Protein AF-A0A1T5ITC1-F1 (afdb_monomer_lite)

Foldseek 3Di:
DDDDDDDDDDDDDDDDDDDDDDDDDDDDDDDPPPPDPPPPPDDPVPPCPVVCVVPPQKDKDWDAFPVRVCVDPVCVLQVVVLPDRQWGRWIKIAGPNNQKIKIKTADPDDCVVRFAKDPADAAGPDDDPPDDPDDDRTWTHGPPFKTWDDDPRMIMIMGHHPCVVVPPPDPPDDDDPPPDDDDD

Sequence (184 aa):
MPHRSRSISSNRHPSRIRAARARRLGRLTAATATAGIAVVALTGCGTLDAFATLGNPVGRGLYETAATFEKTETAKTLSSDWLPDDAARVRLTYRHDGSAALLMFTTAQSLDQLCSPANTVPVPALEDSWWPQTLPETAYLCGDRWTAFADGGTVYAFTGTDTSAGASLTSGGGEAQTTRSPGY

pLDDT: mean 75.42, std 21.14, range [38.84, 98.44]

Organism: NCBI:txid123320

Radius of gyration: 34.8 Å; chains: 1; bounding box: 104×50×114 Å

Structure (mmCIF, N/CA/C/O backbone):
data_AF-A0A1T5ITC1-F1
#
_entry.id   AF-A0A1T5ITC1-F1
#
loop_
_atom_site.group_PDB
_atom_site.id
_atom_site.type_symbol
_atom_site.label_atom_id
_atom_site.label_alt_id
_atom_site.label_comp_id
_atom_site.label_asym_id
_atom_site.label_entity_id
_atom_site.label_seq_id
_atom_site.pdbx_PDB_ins_code
_atom_site.Cartn_x
_atom_site.Cartn_y
_atom_site.Cartn_z
_atom_site.occupancy
_atom_site.B_iso_or_equiv
_atom_site.auth_seq_id
_atom_site.auth_comp_id
_atom_site.auth_asym_id
_atom_site.auth_atom_id
_atom_site.pdbx_PDB_model_num
ATOM 1 N N . MET A 1 1 ? -57.056 12.310 49.415 1.00 44.66 1 MET A N 1
ATOM 2 C CA . MET A 1 1 ? -56.586 11.681 50.669 1.00 44.66 1 MET A CA 1
ATOM 3 C C . MET A 1 1 ? -55.059 11.688 50.676 1.00 44.66 1 MET A C 1
ATOM 5 O O . MET A 1 1 ? -54.489 11.259 49.681 1.00 44.66 1 MET A O 1
ATOM 9 N N . PRO A 1 2 ? -54.410 12.246 51.713 1.00 58.62 2 PRO A N 1
ATOM 10 C CA . PRO A 1 2 ? -52.957 12.429 51.804 1.00 58.62 2 PRO A CA 1
ATOM 11 C C . PRO A 1 2 ? -52.293 11.352 52.686 1.00 58.62 2 PRO A C 1
ATOM 13 O O . PRO A 1 2 ? -52.889 10.945 53.674 1.00 58.62 2 PRO A O 1
ATOM 16 N N . HIS A 1 3 ? -51.046 10.950 52.415 1.00 47.31 3 HIS A N 1
ATOM 17 C CA . HIS A 1 3 ? -50.156 10.327 53.417 1.00 47.31 3 HIS A CA 1
ATOM 18 C C . HIS A 1 3 ? -48.690 10.539 52.983 1.00 47.31 3 HIS A C 1
ATOM 20 O O . HIS A 1 3 ? -48.275 10.020 51.959 1.00 47.31 3 HIS A O 1
ATOM 26 N N . ARG A 1 4 ? -47.976 11.546 53.504 1.00 55.88 4 ARG A N 1
ATOM 27 C CA . ARG A 1 4 ? -47.259 11.704 54.795 1.00 55.88 4 ARG A CA 1
ATOM 28 C C . ARG A 1 4 ? -45.818 11.171 54.789 1.00 55.88 4 ARG A C 1
ATOM 30 O O . ARG A 1 4 ? -45.568 9.977 54.870 1.00 55.88 4 ARG A O 1
ATOM 37 N N . SER A 1 5 ? -44.909 12.144 54.793 1.00 59.91 5 SER A N 1
ATOM 38 C CA . SER A 1 5 ? -43.474 12.121 55.075 1.00 59.91 5 SER A CA 1
ATOM 39 C C . SER A 1 5 ? -43.075 11.405 56.369 1.00 59.91 5 SER A C 1
ATOM 41 O O . SER A 1 5 ? -43.834 11.426 57.338 1.00 59.91 5 SER A O 1
ATOM 43 N N . ARG A 1 6 ? -41.799 10.993 56.452 1.00 61.66 6 ARG A N 1
ATOM 44 C CA . ARG A 1 6 ? -40.950 11.235 57.637 1.00 61.66 6 ARG A CA 1
ATOM 45 C C . ARG A 1 6 ? -39.454 11.170 57.299 1.00 61.66 6 ARG A C 1
ATOM 47 O O . ARG A 1 6 ? -38.883 10.107 57.107 1.00 61.66 6 ARG A O 1
ATOM 54 N N . SER A 1 7 ? -38.855 12.358 57.251 1.00 51.66 7 SER A N 1
ATOM 55 C CA . SER A 1 7 ? -37.425 12.622 57.417 1.00 51.66 7 SER A CA 1
ATOM 56 C C . SER A 1 7 ? -37.089 12.543 58.911 1.00 51.66 7 SER A C 1
ATOM 58 O O . SER A 1 7 ? -37.865 13.051 59.727 1.00 51.66 7 SER A O 1
ATOM 60 N N . ILE A 1 8 ? -35.971 11.908 59.277 1.00 60.88 8 ILE A N 1
ATOM 61 C CA . ILE A 1 8 ? -35.423 11.958 60.637 1.00 60.88 8 ILE A CA 1
ATOM 62 C C . ILE A 1 8 ? -34.063 12.650 60.594 1.00 60.88 8 ILE A C 1
ATOM 64 O O . ILE A 1 8 ? -33.168 12.320 59.821 1.00 60.88 8 ILE A O 1
ATOM 68 N N . SER A 1 9 ? -34.003 13.670 61.438 1.00 51.62 9 SER A N 1
ATOM 69 C CA . SER A 1 9 ? -33.023 14.731 61.562 1.00 51.62 9 SER A CA 1
ATOM 70 C C . SER A 1 9 ? -31.877 14.354 62.504 1.00 51.62 9 SER A C 1
ATOM 72 O O . SER A 1 9 ? -32.112 13.785 63.564 1.00 51.62 9 SER A O 1
ATOM 74 N N . SER A 1 10 ? -30.670 14.777 62.111 1.00 58.91 10 SER A N 1
ATOM 75 C CA . SER A 1 10 ? -29.599 15.407 62.905 1.00 58.91 10 SER A CA 1
ATOM 76 C C . SER A 1 10 ? -29.512 15.105 64.406 1.00 58.91 10 SER A C 1
ATOM 78 O O . SER A 1 10 ? -30.380 15.518 65.173 1.00 58.91 10 SER A O 1
ATOM 80 N N . ASN A 1 11 ? -28.316 14.680 64.830 1.00 54.97 11 ASN A N 1
ATOM 81 C CA . ASN A 1 11 ? -27.752 15.120 66.103 1.00 54.97 11 ASN A CA 1
ATOM 82 C C . ASN A 1 11 ? -26.461 15.915 65.877 1.00 54.97 11 ASN A C 1
ATOM 84 O O . ASN A 1 11 ? -25.487 15.431 65.304 1.00 54.97 11 ASN A O 1
ATOM 88 N N . ARG A 1 12 ? -26.500 17.167 66.336 1.00 55.88 12 ARG A N 1
ATOM 89 C CA . ARG A 1 12 ? -25.364 18.076 66.469 1.00 55.88 12 ARG A CA 1
ATOM 90 C C . ARG A 1 12 ? -24.645 17.807 67.801 1.00 55.88 12 ARG A C 1
ATOM 92 O O . ARG A 1 12 ? -25.271 17.361 68.755 1.00 55.88 12 ARG A O 1
ATOM 99 N N . HIS A 1 13 ? -23.384 18.233 67.907 1.00 49.91 13 HIS A N 1
ATOM 100 C CA . HIS A 1 13 ? -22.911 19.327 68.791 1.00 49.91 13 HIS A CA 1
ATOM 101 C C . HIS A 1 13 ? -21.881 18.811 69.834 1.00 49.91 13 HIS A C 1
ATOM 103 O O . HIS A 1 13 ? -21.765 17.606 70.014 1.00 49.91 13 HIS A O 1
ATOM 109 N N . PRO A 1 14 ? -21.106 19.675 70.520 1.00 66.81 14 PRO A N 1
ATOM 110 C CA . PRO A 1 14 ? -19.970 20.448 69.996 1.00 66.81 14 PRO A CA 1
ATOM 111 C C . PRO A 1 14 ? -18.746 20.361 70.948 1.00 66.81 14 PRO A C 1
ATOM 113 O O . PRO A 1 14 ? -18.879 19.933 72.092 1.00 66.81 14 PRO A O 1
ATOM 116 N N . SER A 1 15 ? -17.557 20.856 70.580 1.00 50.38 15 SER A N 1
ATOM 117 C CA . SER A 1 15 ? -16.638 21.415 71.599 1.00 50.38 15 SER A CA 1
ATOM 118 C C . SER A 1 15 ? -15.451 22.211 71.041 1.00 50.38 15 SER A C 1
ATOM 120 O O . SER A 1 15 ? -14.565 21.670 70.401 1.00 50.38 15 SER A O 1
ATOM 122 N N . ARG A 1 16 ? -15.445 23.493 71.440 1.00 60.06 16 ARG A N 1
ATOM 123 C CA . ARG A 1 16 ? -14.335 24.259 72.053 1.00 60.06 16 ARG A CA 1
ATOM 124 C C . ARG A 1 16 ? -13.108 24.565 71.163 1.00 60.06 16 ARG A C 1
ATOM 126 O O . ARG A 1 16 ? -12.337 23.684 70.840 1.00 60.06 16 ARG A O 1
ATOM 133 N N . ILE A 1 17 ? -12.945 25.789 70.640 1.00 56.19 17 ILE A N 1
ATOM 134 C CA . ILE A 1 17 ? -12.567 27.077 71.283 1.00 56.19 17 ILE A CA 1
ATOM 135 C C . ILE A 1 17 ? -11.032 27.288 71.389 1.00 56.19 17 ILE A C 1
ATOM 137 O O . ILE A 1 17 ? -10.357 26.593 72.134 1.00 56.19 17 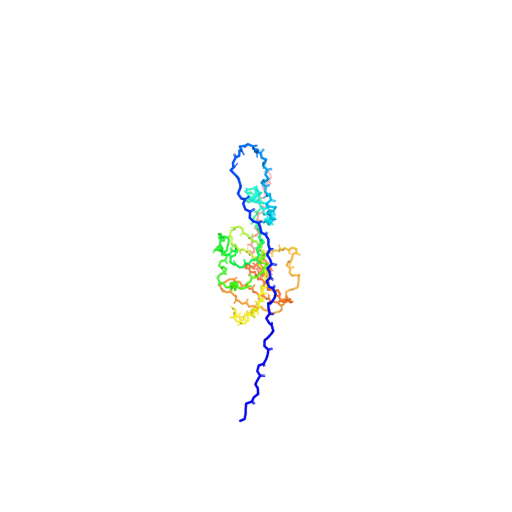ILE A O 1
ATOM 141 N N . ARG A 1 18 ? -10.593 28.394 70.750 1.00 49.59 18 ARG A N 1
ATOM 142 C CA . ARG A 1 18 ? -9.442 29.303 71.016 1.00 49.59 18 ARG A CA 1
ATOM 143 C C . ARG A 1 18 ? -8.016 28.934 70.559 1.00 49.59 18 ARG A C 1
ATOM 145 O O . ARG A 1 18 ? -7.256 28.281 71.253 1.00 49.59 18 ARG A O 1
ATOM 152 N N . ALA A 1 19 ? -7.658 29.543 69.424 1.00 50.53 19 ALA A N 1
ATOM 153 C CA . ALA A 1 19 ? -6.616 30.570 69.239 1.00 50.53 19 ALA A CA 1
ATOM 154 C C . ALA A 1 19 ? -5.296 30.493 70.036 1.00 50.53 19 ALA A C 1
ATOM 156 O O . ALA A 1 19 ? -5.295 30.715 71.241 1.00 50.53 19 ALA A O 1
ATOM 157 N N . ALA A 1 20 ? -4.168 30.457 69.312 1.00 49.12 20 ALA A N 1
ATOM 158 C CA . ALA A 1 20 ? -2.995 31.296 69.589 1.00 49.12 20 ALA A CA 1
ATOM 159 C C . ALA A 1 20 ? -2.037 31.366 68.381 1.00 49.12 20 ALA A C 1
ATOM 161 O O . ALA A 1 20 ? -1.948 30.458 67.562 1.00 49.12 20 ALA A O 1
ATOM 162 N N . ARG A 1 21 ? -1.348 32.505 68.295 1.00 47.91 21 ARG A N 1
ATOM 163 C CA . ARG A 1 21 ? -0.431 32.980 67.252 1.00 47.91 21 ARG A CA 1
ATOM 164 C C . ARG A 1 21 ? 0.821 32.116 67.034 1.00 47.91 21 ARG A C 1
ATOM 166 O O . ARG A 1 21 ? 1.497 31.748 67.985 1.00 47.91 21 ARG A O 1
ATOM 173 N N . ALA A 1 22 ? 1.172 31.992 65.753 1.00 53.97 22 ALA A N 1
ATOM 174 C CA . ALA A 1 22 ? 2.494 32.106 65.125 1.00 53.97 22 ALA A CA 1
ATOM 175 C C . ALA A 1 22 ? 3.766 31.921 65.980 1.00 53.97 22 ALA A C 1
ATOM 177 O O . ALA A 1 22 ? 4.055 32.742 66.850 1.00 53.97 22 ALA A O 1
ATOM 178 N N . ARG A 1 23 ? 4.631 30.995 65.539 1.00 49.34 23 ARG A N 1
ATOM 179 C CA . ARG A 1 23 ? 6.094 31.162 65.444 1.00 49.34 23 ARG A CA 1
ATOM 180 C C . ARG A 1 23 ? 6.654 30.244 64.346 1.00 49.34 23 ARG A C 1
ATOM 182 O O . ARG A 1 23 ? 6.010 29.298 63.917 1.00 49.34 23 ARG A O 1
ATOM 189 N N . ARG A 1 24 ? 7.800 30.667 63.824 1.00 52.94 24 ARG A N 1
ATOM 190 C CA . ARG A 1 24 ? 8.389 30.377 62.513 1.00 52.94 24 ARG A CA 1
ATOM 191 C C . ARG A 1 24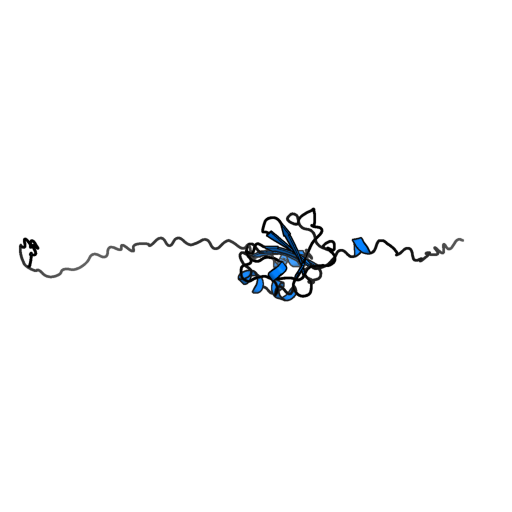 ? 9.104 29.018 62.428 1.00 52.94 24 ARG A C 1
ATOM 193 O O . ARG A 1 24 ? 9.536 28.493 63.443 1.00 52.94 24 ARG A O 1
ATOM 200 N N . LEU A 1 25 ? 9.396 28.662 61.170 1.00 54.19 25 LEU A N 1
ATOM 201 C CA . LEU A 1 25 ? 10.519 27.857 60.659 1.00 54.19 25 LEU A CA 1
ATOM 202 C C . LEU A 1 25 ? 10.383 26.331 60.705 1.00 54.19 25 LEU A C 1
ATOM 204 O O . LEU A 1 25 ? 10.500 25.694 61.741 1.00 54.19 25 LEU A O 1
ATOM 208 N N . GLY A 1 26 ? 10.286 25.767 59.503 1.00 43.81 26 GLY A N 1
ATOM 209 C CA . GLY A 1 26 ? 10.540 24.361 59.226 1.00 43.81 26 GLY A CA 1
ATOM 210 C C . GLY A 1 26 ? 10.329 24.076 57.746 1.00 43.81 26 GLY A C 1
ATOM 211 O O . GLY A 1 26 ? 9.269 23.606 57.355 1.00 43.81 26 GLY A O 1
ATOM 212 N N . ARG A 1 27 ? 11.315 24.418 56.906 1.00 53.12 27 ARG A N 1
ATOM 213 C CA . ARG A 1 27 ? 11.399 23.897 55.536 1.00 53.12 27 ARG A CA 1
ATOM 214 C C . ARG A 1 27 ? 11.481 22.373 55.628 1.00 53.12 27 ARG A C 1
ATOM 216 O O . ARG A 1 27 ? 12.522 21.877 56.040 1.00 53.12 27 ARG A O 1
ATOM 223 N N . LEU A 1 28 ? 10.443 21.659 55.210 1.00 49.09 28 LEU A N 1
ATOM 224 C CA . LEU A 1 28 ? 10.561 20.269 54.783 1.00 49.09 28 LEU A CA 1
ATOM 225 C C . LEU A 1 28 ? 9.749 20.087 53.502 1.00 49.09 28 LEU A C 1
ATOM 227 O O . LEU A 1 28 ? 8.523 20.110 53.471 1.00 49.09 28 LEU A O 1
ATOM 231 N N . THR A 1 29 ? 10.524 20.004 52.434 1.00 52.03 29 THR A N 1
ATOM 232 C CA . THR A 1 29 ? 10.212 19.520 51.099 1.00 52.03 29 THR A CA 1
ATOM 233 C C . THR A 1 29 ? 9.398 18.230 51.126 1.00 52.03 29 THR A C 1
ATOM 235 O O . THR A 1 29 ? 9.851 17.228 51.673 1.00 52.03 29 THR A O 1
ATOM 238 N N . ALA A 1 30 ? 8.261 18.229 50.439 1.00 51.41 30 ALA A N 1
ATOM 239 C CA . ALA A 1 30 ? 7.649 17.018 49.907 1.00 51.41 30 ALA A CA 1
ATOM 240 C C . ALA A 1 30 ? 7.023 17.370 48.553 1.00 51.41 30 ALA A C 1
ATOM 242 O O . ALA A 1 30 ? 5.832 17.644 48.442 1.00 51.41 30 ALA A O 1
ATOM 243 N N . ALA A 1 31 ? 7.871 17.447 47.526 1.00 51.66 31 ALA A N 1
ATOM 244 C CA . ALA A 1 31 ? 7.416 17.425 46.147 1.00 51.66 31 ALA A CA 1
ATOM 245 C C . ALA A 1 31 ? 6.907 16.006 45.870 1.00 51.66 31 ALA A C 1
ATOM 247 O O . ALA A 1 31 ? 7.689 15.061 45.778 1.00 51.66 31 ALA A O 1
ATOM 248 N N . THR A 1 32 ? 5.590 15.843 45.805 1.00 55.06 32 THR A N 1
ATOM 249 C CA . THR A 1 32 ? 4.953 14.627 45.307 1.00 55.06 32 THR A CA 1
ATOM 250 C C . THR A 1 32 ? 5.289 14.495 43.827 1.00 55.06 32 THR A C 1
ATOM 252 O O . THR A 1 32 ? 4.704 15.176 42.987 1.00 55.06 32 THR A O 1
ATOM 255 N N . ALA A 1 33 ? 6.272 13.653 43.517 1.00 51.56 33 ALA A N 1
ATOM 256 C CA . ALA A 1 33 ? 6.578 13.246 42.159 1.00 51.56 33 ALA A CA 1
ATOM 257 C C . ALA A 1 33 ? 5.412 12.398 41.631 1.00 51.56 33 ALA A C 1
ATOM 259 O O . ALA A 1 33 ? 5.303 11.209 41.922 1.00 51.56 33 ALA A O 1
ATOM 260 N N . THR A 1 34 ? 4.510 13.015 40.871 1.00 54.75 34 THR A N 1
ATOM 261 C CA . THR A 1 34 ? 3.633 12.292 39.951 1.00 54.75 34 THR A CA 1
ATOM 262 C C . THR A 1 34 ? 4.522 11.608 38.920 1.00 54.75 34 THR A C 1
ATOM 264 O O . THR A 1 34 ? 5.080 12.266 38.043 1.00 54.75 34 THR A O 1
ATOM 267 N N . ALA A 1 35 ? 4.686 10.294 39.059 1.00 50.62 35 ALA A N 1
ATOM 268 C CA . ALA A 1 35 ? 5.284 9.447 38.042 1.00 50.62 35 ALA A CA 1
ATOM 269 C C . ALA A 1 35 ? 4.389 9.495 36.795 1.00 50.62 35 ALA A C 1
ATOM 271 O O . ALA A 1 35 ? 3.374 8.806 36.710 1.00 50.62 35 ALA A O 1
ATOM 272 N N . GLY A 1 36 ? 4.732 10.372 35.852 1.00 50.88 36 GLY A N 1
ATOM 273 C CA . GLY A 1 36 ? 4.182 10.328 34.508 1.00 50.88 36 GLY A CA 1
ATOM 274 C C . GLY A 1 36 ? 4.630 9.026 33.861 1.00 50.88 36 GLY A C 1
ATOM 275 O O . GLY A 1 36 ? 5.826 8.797 33.692 1.00 50.88 36 GLY A O 1
ATOM 276 N N . ILE A 1 37 ? 3.679 8.161 33.523 1.00 52.94 37 ILE A N 1
ATOM 277 C CA . ILE A 1 37 ? 3.937 7.044 32.621 1.00 52.94 37 ILE A CA 1
ATOM 278 C C . ILE A 1 37 ? 4.209 7.687 31.263 1.00 52.94 37 ILE A C 1
ATOM 280 O O . ILE A 1 37 ? 3.292 8.130 30.574 1.00 52.94 37 ILE A O 1
ATOM 284 N N . ALA A 1 38 ? 5.488 7.814 30.920 1.00 50.25 38 ALA A N 1
ATOM 285 C CA . ALA A 1 38 ? 5.900 8.134 29.570 1.00 50.25 38 ALA A CA 1
ATOM 286 C C . ALA A 1 38 ? 5.408 6.991 28.678 1.00 50.25 38 ALA A C 1
ATOM 288 O O . ALA A 1 38 ? 5.902 5.866 28.762 1.00 50.25 38 ALA A O 1
ATOM 289 N N . VAL A 1 39 ? 4.396 7.267 27.857 1.00 55.38 39 VAL A N 1
ATOM 290 C CA . VAL A 1 39 ? 4.069 6.407 26.725 1.00 55.38 39 VAL A CA 1
ATOM 291 C C . VAL A 1 39 ? 5.310 6.413 25.844 1.00 55.38 39 VAL A C 1
ATOM 293 O O . VAL A 1 39 ? 5.684 7.446 25.291 1.00 55.38 39 VAL A O 1
ATOM 296 N N . VAL A 1 40 ? 5.992 5.273 25.784 1.00 53.81 40 VAL A N 1
ATOM 297 C CA . VAL A 1 40 ? 7.062 5.026 24.823 1.00 53.81 40 VAL A CA 1
ATOM 298 C C . VAL A 1 40 ? 6.409 5.101 23.447 1.00 53.81 40 VAL A C 1
ATOM 300 O O . VAL A 1 40 ? 5.788 4.144 22.994 1.00 53.81 40 VAL A O 1
ATOM 303 N N . ALA A 1 41 ? 6.486 6.270 22.810 1.00 57.09 41 ALA A N 1
ATOM 304 C CA . ALA A 1 41 ? 6.248 6.381 21.383 1.00 57.09 41 ALA A CA 1
ATOM 305 C C . ALA A 1 41 ? 7.243 5.433 20.709 1.00 57.09 41 ALA A C 1
ATOM 307 O O . ALA A 1 41 ? 8.445 5.501 20.974 1.00 57.09 41 ALA A O 1
ATOM 308 N N . LEU A 1 42 ? 6.714 4.496 19.927 1.00 52.47 42 LEU A N 1
ATOM 309 C CA . LEU A 1 42 ? 7.481 3.489 19.212 1.00 52.47 42 LEU A CA 1
ATOM 310 C C . LEU A 1 42 ? 8.707 4.124 18.551 1.00 52.47 42 LEU A C 1
ATOM 312 O O . LEU A 1 42 ? 8.614 5.063 17.763 1.00 52.47 42 LEU A O 1
ATOM 316 N N . THR A 1 43 ? 9.863 3.586 18.913 1.00 53.28 43 THR A N 1
ATOM 317 C CA . THR A 1 43 ? 11.162 3.836 18.308 1.00 53.28 43 THR A CA 1
ATOM 318 C C . THR A 1 43 ? 11.109 3.512 16.815 1.00 53.28 43 THR A C 1
ATOM 320 O O . THR A 1 43 ? 11.356 2.378 16.410 1.00 53.28 43 THR A O 1
ATOM 323 N N . GLY A 1 44 ? 10.802 4.502 15.982 1.00 46.44 44 GLY A N 1
ATOM 324 C CA . GLY A 1 44 ? 11.233 4.492 14.591 1.00 46.44 44 GLY A CA 1
ATOM 325 C C . GLY A 1 44 ? 12.727 4.805 14.564 1.00 46.44 44 GLY A C 1
ATOM 326 O O . GLY A 1 44 ? 13.127 5.918 14.902 1.00 46.44 44 GLY A O 1
ATOM 327 N N . CYS A 1 45 ? 13.567 3.828 14.220 1.00 56.03 45 CYS A N 1
ATOM 328 C CA . CYS A 1 45 ? 15.001 4.013 13.975 1.00 56.03 45 CYS A CA 1
ATOM 329 C C . CYS A 1 45 ? 15.232 4.919 12.749 1.00 56.03 45 CYS A C 1
ATOM 331 O O . CYS A 1 45 ? 15.583 4.446 11.677 1.00 56.03 45 CYS A O 1
ATOM 333 N N . GLY A 1 46 ? 15.034 6.229 12.898 1.00 49.28 46 GLY A N 1
ATOM 334 C CA . GLY A 1 46 ? 15.096 7.210 11.809 1.00 49.28 46 GLY A CA 1
ATOM 335 C C . GLY A 1 46 ? 16.497 7.682 11.397 1.00 49.28 46 GLY A C 1
ATOM 336 O O . GLY A 1 46 ? 16.611 8.762 10.832 1.00 49.28 46 GLY A O 1
ATOM 337 N N . THR A 1 47 ? 17.577 6.948 11.694 1.00 50.03 47 THR A N 1
ATOM 338 C CA . THR A 1 47 ? 18.958 7.395 11.393 1.00 50.03 47 THR A CA 1
ATOM 339 C C . THR A 1 47 ? 19.733 6.514 10.409 1.00 50.03 47 THR A C 1
ATOM 341 O O . THR A 1 47 ? 20.884 6.823 10.112 1.00 50.03 47 THR A O 1
ATOM 344 N N . LEU A 1 48 ? 19.124 5.461 9.847 1.00 51.69 48 LEU A N 1
ATOM 345 C CA . LEU A 1 48 ? 19.767 4.600 8.835 1.00 51.69 48 LEU A CA 1
ATOM 346 C C . LEU A 1 48 ? 19.259 4.818 7.396 1.00 51.69 48 LEU A C 1
ATOM 348 O O . LEU A 1 48 ? 19.876 4.313 6.458 1.00 51.69 48 LEU A O 1
ATOM 352 N N . ASP A 1 49 ? 18.202 5.608 7.192 1.00 52.94 49 ASP A N 1
ATOM 353 C CA . ASP A 1 49 ? 17.603 5.840 5.864 1.00 52.94 49 ASP A CA 1
ATOM 354 C C . ASP A 1 49 ? 18.567 6.484 4.853 1.00 52.94 49 ASP A C 1
ATOM 356 O O . ASP A 1 49 ? 18.560 6.136 3.672 1.00 52.94 49 ASP A O 1
ATOM 360 N N . ALA A 1 50 ? 19.458 7.368 5.315 1.00 51.72 50 ALA A N 1
ATOM 361 C CA . ALA A 1 50 ? 20.389 8.092 4.445 1.00 51.72 50 ALA A CA 1
ATOM 362 C C . ALA A 1 50 ? 21.492 7.204 3.830 1.00 51.72 50 ALA A C 1
ATOM 364 O O . ALA A 1 50 ? 22.037 7.545 2.785 1.00 51.72 50 ALA A O 1
ATOM 365 N N . PHE A 1 51 ? 21.824 6.065 4.450 1.00 51.00 51 PHE A N 1
ATOM 366 C CA . PHE A 1 51 ? 22.820 5.126 3.911 1.00 51.00 51 PHE A CA 1
ATOM 367 C C . PHE A 1 51 ? 22.181 3.977 3.120 1.00 51.00 51 PHE A C 1
ATOM 369 O O . PHE A 1 51 ? 22.827 3.418 2.237 1.00 51.00 51 PHE A O 1
ATOM 376 N N . ALA A 1 52 ? 20.912 3.646 3.383 1.00 51.94 52 ALA A N 1
ATOM 377 C CA . ALA A 1 52 ? 20.178 2.635 2.624 1.00 51.94 52 ALA A CA 1
ATOM 378 C C . ALA A 1 52 ? 19.830 3.109 1.200 1.00 51.94 52 ALA A C 1
ATOM 380 O O . ALA A 1 52 ? 19.921 2.330 0.254 1.00 51.94 52 ALA A O 1
ATOM 381 N N . THR A 1 53 ? 19.519 4.395 1.024 1.00 53.03 53 THR A N 1
ATOM 382 C CA . THR A 1 53 ? 19.157 4.990 -0.279 1.00 53.03 53 THR A CA 1
ATOM 383 C C . THR A 1 53 ? 20.318 5.068 -1.274 1.00 53.03 53 THR A C 1
ATOM 385 O O . THR A 1 53 ? 20.087 5.071 -2.479 1.00 53.03 53 THR A O 1
ATOM 388 N N . LEU A 1 54 ? 21.571 5.096 -0.806 1.00 58.75 54 LEU A N 1
ATOM 389 C CA . LEU A 1 54 ? 22.751 5.202 -1.676 1.00 58.75 54 LEU A CA 1
ATOM 390 C C . LEU A 1 54 ? 23.150 3.875 -2.347 1.00 58.75 54 LEU A C 1
ATOM 392 O O . LEU A 1 54 ? 23.977 3.885 -3.256 1.00 58.75 54 LEU A O 1
ATOM 396 N N . GLY A 1 55 ? 22.575 2.743 -1.924 1.00 61.72 55 GLY A N 1
ATOM 397 C CA . GLY A 1 55 ? 22.905 1.421 -2.474 1.00 61.72 55 GLY A CA 1
ATOM 398 C C . GLY A 1 55 ? 21.722 0.480 -2.698 1.00 61.72 55 GLY A C 1
ATOM 399 O O . GLY A 1 55 ? 21.892 -0.531 -3.376 1.00 61.72 55 GLY A O 1
ATOM 400 N N . ASN A 1 56 ? 20.534 0.780 -2.165 1.00 70.69 56 ASN A N 1
ATOM 401 C CA . ASN A 1 56 ? 19.345 -0.041 -2.357 1.00 70.69 56 ASN A CA 1
ATOM 402 C C . ASN A 1 56 ? 18.322 0.706 -3.229 1.00 70.69 56 ASN A C 1
ATOM 404 O O . ASN A 1 56 ? 17.803 1.732 -2.795 1.00 70.69 56 ASN A O 1
ATOM 408 N N . PRO A 1 57 ? 17.987 0.209 -4.435 1.00 84.56 57 PRO A N 1
ATOM 409 C CA . PRO A 1 57 ? 16.961 0.830 -5.273 1.00 84.56 57 PRO A CA 1
ATOM 410 C C . PRO A 1 57 ? 15.544 0.690 -4.691 1.00 84.56 57 PRO A C 1
ATOM 412 O O . PRO A 1 57 ? 14.613 1.305 -5.213 1.00 84.56 57 PRO A O 1
ATOM 415 N N . VAL A 1 58 ? 15.373 -0.113 -3.634 1.00 91.38 58 VAL A N 1
ATOM 416 C CA . VAL A 1 58 ? 14.088 -0.432 -3.013 1.00 91.38 58 VAL A CA 1
ATOM 417 C C . VAL A 1 58 ? 13.995 0.147 -1.598 1.00 91.38 58 VAL A C 1
ATOM 419 O O . VAL A 1 58 ? 14.750 -0.233 -0.702 1.00 91.38 58 VAL A O 1
ATOM 422 N N . GLY A 1 59 ? 12.999 1.003 -1.383 1.00 91.94 59 GLY A N 1
ATOM 423 C CA . GLY A 1 59 ? 12.572 1.488 -0.076 1.00 91.94 59 GLY A CA 1
ATOM 424 C C . GLY A 1 59 ? 11.476 0.615 0.543 1.00 91.94 59 GLY A C 1
ATOM 425 O O . GLY A 1 59 ? 10.747 -0.101 -0.149 1.00 91.94 59 GLY A O 1
ATOM 426 N N . ARG A 1 60 ? 11.339 0.681 1.871 1.00 94.69 60 ARG A N 1
ATOM 427 C CA . ARG A 1 60 ? 10.284 -0.002 2.638 1.00 94.69 60 ARG A CA 1
ATOM 428 C C . ARG A 1 60 ? 9.706 0.931 3.695 1.00 94.69 60 ARG A C 1
ATOM 430 O O . ARG A 1 60 ? 10.434 1.737 4.260 1.00 94.69 60 ARG A O 1
ATOM 437 N N . GLY A 1 61 ? 8.418 0.783 3.987 1.00 94.56 61 GLY A N 1
ATOM 438 C CA . GLY A 1 61 ? 7.721 1.582 4.993 1.00 94.56 61 GLY A CA 1
ATOM 439 C C . GLY A 1 61 ? 6.681 0.770 5.758 1.00 94.56 61 GLY A C 1
ATOM 440 O O . GLY A 1 61 ? 6.062 -0.141 5.208 1.00 94.56 61 GLY A O 1
ATOM 441 N N . LEU A 1 62 ? 6.503 1.103 7.034 1.00 97.00 62 LEU A N 1
ATOM 442 C CA . LEU A 1 62 ? 5.434 0.595 7.888 1.00 97.00 62 LEU A CA 1
ATOM 443 C C . LEU A 1 62 ? 4.774 1.784 8.573 1.00 97.00 62 LEU A C 1
ATOM 445 O O . LEU A 1 62 ? 5.448 2.567 9.242 1.00 97.00 62 LEU A O 1
ATOM 449 N N . TYR A 1 63 ? 3.465 1.894 8.412 1.00 96.38 63 TYR A N 1
ATOM 450 C CA . TYR A 1 63 ? 2.663 2.988 8.929 1.00 96.38 63 TYR A CA 1
ATOM 451 C C . TYR A 1 63 ? 1.446 2.424 9.652 1.00 96.38 63 TYR A C 1
ATOM 453 O O . TYR A 1 63 ? 0.873 1.404 9.262 1.00 96.38 63 TYR A O 1
ATOM 461 N N . GLU A 1 64 ? 1.053 3.081 10.737 1.00 96.75 64 GLU A N 1
ATOM 462 C CA . GLU A 1 64 ? -0.086 2.632 11.535 1.00 96.75 64 GLU A CA 1
ATOM 463 C C . GLU A 1 64 ? -1.404 2.858 10.785 1.00 96.75 64 GLU A C 1
ATOM 465 O O . GLU A 1 64 ? -2.267 1.980 10.794 1.00 96.75 64 GLU A O 1
ATOM 470 N N . THR A 1 65 ? -1.521 3.993 10.087 1.00 97.56 65 THR A N 1
ATOM 471 C CA . THR A 1 65 ? -2.741 4.440 9.395 1.00 97.56 65 THR A CA 1
ATOM 472 C C . THR A 1 65 ? -2.445 5.120 8.054 1.00 97.56 65 THR A C 1
ATOM 474 O O . THR A 1 65 ? -1.344 5.654 7.863 1.00 97.56 65 THR A O 1
ATOM 477 N N . ALA A 1 66 ? -3.441 5.185 7.160 1.00 96.00 66 ALA A N 1
ATOM 478 C CA . ALA A 1 66 ? -3.398 5.985 5.926 1.00 96.00 66 ALA A CA 1
ATOM 479 C C . ALA A 1 66 ? -2.938 7.424 6.188 1.00 96.00 66 ALA A C 1
ATOM 481 O O . ALA A 1 66 ? -1.952 7.873 5.611 1.00 96.00 66 ALA A O 1
ATOM 482 N N . ALA A 1 67 ? -3.537 8.093 7.176 1.00 96.00 67 ALA A N 1
ATOM 483 C CA . ALA A 1 67 ? -3.212 9.477 7.521 1.00 96.00 67 ALA A CA 1
ATOM 484 C C . ALA A 1 67 ? -1.735 9.707 7.908 1.00 96.00 67 ALA A C 1
ATOM 486 O O . ALA A 1 67 ? -1.226 10.827 7.806 1.00 96.00 67 ALA A O 1
ATOM 487 N N . THR A 1 68 ? -1.034 8.682 8.410 1.00 95.19 68 THR A N 1
ATOM 488 C CA . THR A 1 68 ? 0.418 8.770 8.655 1.00 95.19 68 THR A CA 1
ATOM 489 C C . THR A 1 68 ? 1.236 8.545 7.388 1.00 95.19 68 THR A C 1
ATOM 491 O O . THR A 1 68 ? 2.244 9.224 7.195 1.00 95.19 68 THR A O 1
ATOM 494 N N . PHE A 1 69 ? 0.789 7.644 6.514 1.00 94.75 69 PHE A N 1
ATOM 495 C CA . PHE A 1 69 ? 1.429 7.371 5.234 1.00 94.75 69 PHE A CA 1
ATOM 496 C C . PHE A 1 69 ? 1.296 8.550 4.257 1.00 94.75 69 PHE A C 1
ATOM 498 O O . PHE A 1 69 ? 2.299 8.986 3.695 1.00 94.75 69 PHE A O 1
ATOM 505 N N . GLU A 1 70 ? 0.106 9.133 4.121 1.00 93.75 70 GLU A N 1
ATOM 506 C CA . GLU A 1 70 ? -0.207 10.232 3.188 1.00 93.75 70 GLU A CA 1
ATOM 507 C C . GLU A 1 70 ? 0.619 11.503 3.411 1.00 93.75 70 GLU A C 1
ATOM 509 O O . GLU A 1 70 ? 0.835 12.298 2.498 1.00 93.75 70 GLU A O 1
ATOM 514 N N . LYS A 1 71 ? 1.149 11.690 4.623 1.00 93.12 71 LYS A N 1
ATOM 515 C CA . LYS A 1 71 ? 2.036 12.816 4.950 1.00 93.12 71 LYS A CA 1
ATOM 516 C C . LYS A 1 71 ? 3.444 12.665 4.371 1.00 93.12 71 LYS A C 1
ATOM 518 O O . LYS A 1 71 ? 4.233 13.603 4.463 1.00 93.12 71 LYS A O 1
ATOM 523 N N . THR A 1 72 ? 3.785 11.502 3.819 1.00 93.19 72 THR A N 1
ATOM 524 C CA . THR A 1 72 ? 5.111 11.221 3.259 1.00 93.19 72 THR A CA 1
ATOM 525 C C . THR A 1 72 ? 5.217 11.650 1.795 1.00 93.19 72 THR A C 1
ATOM 527 O O . THR A 1 72 ? 4.247 11.614 1.043 1.00 93.19 72 THR A O 1
ATOM 530 N N . GLU A 1 73 ? 6.426 11.992 1.343 1.00 90.56 73 GLU A N 1
ATOM 531 C CA . GLU A 1 73 ? 6.684 12.248 -0.085 1.00 90.56 73 GLU A CA 1
ATOM 532 C C . GLU A 1 73 ? 6.493 10.988 -0.947 1.00 90.56 73 GLU A C 1
ATOM 534 O O . GLU A 1 73 ? 6.115 11.067 -2.118 1.00 90.56 73 GLU A O 1
ATOM 539 N N . THR A 1 74 ? 6.685 9.806 -0.356 1.00 91.38 74 THR A N 1
ATOM 540 C CA . THR A 1 74 ? 6.445 8.521 -1.017 1.00 91.38 74 THR A CA 1
ATOM 541 C C . THR A 1 74 ? 4.972 8.343 -1.385 1.00 91.38 74 THR A C 1
ATOM 543 O O . THR A 1 74 ? 4.672 7.938 -2.506 1.00 91.38 74 THR A O 1
ATOM 546 N N . ALA A 1 75 ? 4.047 8.694 -0.487 1.00 90.44 75 ALA A N 1
ATOM 547 C CA . ALA A 1 75 ? 2.609 8.616 -0.749 1.00 90.44 75 ALA A CA 1
ATOM 548 C C . ALA A 1 75 ? 2.166 9.507 -1.920 1.00 90.44 75 ALA A C 1
ATOM 550 O O . ALA A 1 75 ? 1.349 9.083 -2.741 1.00 90.44 75 ALA A O 1
ATOM 551 N N . LYS A 1 76 ? 2.763 10.701 -2.041 1.00 87.56 76 LYS A N 1
ATOM 552 C CA . LYS A 1 76 ? 2.543 11.615 -3.174 1.00 87.56 76 LYS A CA 1
ATOM 553 C C . LYS A 1 76 ? 3.101 11.044 -4.477 1.00 87.56 76 LYS A C 1
ATOM 555 O O . LYS A 1 76 ? 2.441 11.090 -5.506 1.00 87.56 76 LYS A O 1
ATOM 560 N N . THR A 1 77 ? 4.305 10.473 -4.425 1.00 88.25 77 THR A N 1
ATOM 561 C CA . THR A 1 77 ? 4.987 9.890 -5.596 1.00 88.25 77 THR A CA 1
ATOM 562 C C . THR A 1 77 ? 4.234 8.686 -6.164 1.00 88.25 77 THR A C 1
ATOM 564 O O . THR A 1 77 ? 4.218 8.471 -7.373 1.00 88.25 77 THR A O 1
ATOM 567 N N . LEU A 1 78 ? 3.613 7.887 -5.294 1.00 88.31 78 LEU A N 1
ATOM 568 C CA . LEU A 1 78 ? 2.916 6.662 -5.680 1.00 88.31 78 LEU A CA 1
ATOM 569 C C . LEU A 1 78 ? 1.418 6.857 -5.984 1.00 88.31 78 LEU A C 1
ATOM 571 O O . LEU A 1 78 ? 0.742 5.864 -6.258 1.00 88.31 78 LEU A O 1
ATOM 575 N N . SER A 1 79 ? 0.905 8.093 -5.943 1.00 83.69 79 SER A N 1
ATOM 576 C CA . SER A 1 79 ? -0.513 8.420 -6.185 1.00 83.69 79 SER A CA 1
ATOM 577 C C . SER A 1 79 ? -1.455 7.568 -5.327 1.00 83.69 79 SER A C 1
ATOM 579 O O . SER A 1 79 ? -2.213 6.732 -5.822 1.00 83.69 79 SER A O 1
ATOM 581 N N . SER A 1 80 ? -1.347 7.729 -4.010 1.00 80.50 80 SER A N 1
ATOM 582 C CA . SER A 1 80 ? -2.095 6.933 -3.024 1.00 80.50 80 SER A CA 1
ATOM 583 C C . SER A 1 80 ? -3.505 7.449 -2.711 1.00 80.50 80 SER A C 1
ATOM 585 O O . SER A 1 80 ? -4.106 6.987 -1.752 1.00 80.50 80 SER A O 1
ATOM 587 N N . ASP A 1 81 ? -4.070 8.325 -3.547 1.00 85.75 81 ASP A N 1
ATOM 588 C CA . ASP A 1 81 ? -5.373 8.983 -3.324 1.00 85.75 81 ASP A CA 1
ATOM 589 C C . ASP A 1 81 ? -6.577 8.018 -3.273 1.00 85.75 81 ASP A C 1
ATOM 591 O O . ASP A 1 81 ? -7.679 8.404 -2.896 1.00 85.75 81 ASP A O 1
ATOM 595 N N . TRP A 1 82 ? -6.386 6.761 -3.680 1.00 93.25 82 TRP A N 1
ATOM 596 C CA . TRP A 1 82 ? -7.400 5.707 -3.597 1.00 93.25 82 TRP A CA 1
ATOM 597 C C . TRP A 1 82 ? -7.411 4.982 -2.243 1.00 93.25 82 TRP A C 1
ATOM 599 O O . TRP A 1 82 ? -8.338 4.217 -1.970 1.00 93.25 82 TRP A O 1
ATOM 609 N N . LEU A 1 83 ? -6.360 5.152 -1.432 1.00 95.50 83 LEU A N 1
ATOM 610 C CA . LEU A 1 83 ? -6.245 4.497 -0.137 1.00 95.50 83 LEU A CA 1
ATOM 611 C C . LEU A 1 83 ? -7.343 5.054 0.780 1.00 95.50 83 LEU A C 1
ATOM 613 O O . LEU A 1 83 ? -7.424 6.266 0.956 1.00 95.50 83 LEU A O 1
ATOM 617 N N . PRO A 1 84 ? -8.205 4.206 1.360 1.00 96.31 84 PRO A N 1
ATOM 618 C CA . PRO A 1 84 ? -9.295 4.710 2.173 1.00 96.31 84 PRO A CA 1
ATOM 619 C C . PRO A 1 84 ? -8.787 5.279 3.504 1.00 96.31 84 PRO A C 1
ATOM 621 O O . PRO A 1 84 ? -7.849 4.744 4.100 1.00 96.31 84 PRO A O 1
ATOM 624 N N . ASP A 1 85 ? -9.479 6.298 4.020 1.00 96.56 85 ASP A N 1
ATOM 625 C CA . ASP A 1 85 ? -9.135 6.983 5.279 1.00 96.56 85 ASP A CA 1
ATOM 626 C C . ASP A 1 85 ? -9.014 6.032 6.486 1.00 96.56 85 ASP A C 1
ATOM 628 O O . ASP A 1 85 ? -8.242 6.280 7.416 1.00 96.56 85 ASP A O 1
ATOM 632 N N . ASP A 1 86 ? -9.786 4.939 6.492 1.00 97.00 86 ASP A N 1
ATOM 633 C CA . ASP A 1 86 ? -9.793 3.934 7.558 1.00 97.00 86 ASP A CA 1
ATOM 634 C C . ASP A 1 86 ? -8.704 2.861 7.399 1.00 97.00 86 ASP A C 1
ATOM 636 O O . ASP A 1 86 ? -8.626 1.944 8.222 1.00 97.00 86 ASP A O 1
ATOM 640 N N . ALA A 1 87 ? -7.852 2.952 6.370 1.00 97.88 87 ALA A N 1
ATOM 641 C CA . ALA A 1 87 ? -6.794 1.979 6.169 1.00 97.88 87 ALA A CA 1
ATOM 642 C C . ALA A 1 87 ? -5.800 1.989 7.336 1.00 97.88 87 ALA A C 1
ATOM 644 O O . ALA A 1 87 ? -5.265 3.023 7.751 1.00 97.88 87 ALA A O 1
ATOM 645 N N . ALA A 1 88 ? -5.508 0.790 7.826 1.00 98.25 88 ALA A N 1
ATOM 646 C CA . ALA A 1 88 ? -4.600 0.547 8.933 1.00 98.25 88 ALA A CA 1
ATOM 647 C C . ALA A 1 88 ? -3.530 -0.483 8.562 1.00 98.25 88 ALA A C 1
ATOM 649 O O . ALA A 1 88 ? -3.678 -1.251 7.608 1.00 98.25 88 ALA A O 1
ATOM 650 N N . ARG A 1 89 ? -2.452 -0.519 9.357 1.00 97.31 89 ARG A N 1
ATOM 651 C CA . ARG A 1 89 ? -1.326 -1.461 9.203 1.00 97.31 89 ARG A CA 1
ATOM 652 C C . ARG A 1 89 ? -0.717 -1.398 7.798 1.00 97.31 89 ARG A C 1
ATOM 654 O O . ARG A 1 89 ? -0.421 -2.428 7.194 1.00 97.31 89 ARG A O 1
ATOM 661 N N . VAL A 1 90 ? -0.547 -0.180 7.293 1.00 97.88 90 VAL A N 1
ATOM 662 C CA . VAL A 1 90 ? -0.071 0.085 5.939 1.00 97.88 90 VAL A CA 1
ATOM 663 C C . VAL A 1 90 ? 1.399 -0.321 5.831 1.00 97.88 90 VAL A C 1
ATOM 665 O O . VAL A 1 90 ? 2.268 0.224 6.511 1.00 97.88 90 VAL A O 1
ATOM 668 N N . ARG A 1 91 ? 1.692 -1.286 4.964 1.00 97.94 91 ARG A N 1
ATOM 669 C CA . ARG A 1 91 ? 3.040 -1.762 4.652 1.00 97.94 91 ARG A CA 1
ATOM 670 C C . ARG A 1 91 ? 3.351 -1.488 3.195 1.00 97.94 91 ARG A C 1
ATOM 672 O O . ARG A 1 91 ? 2.556 -1.820 2.325 1.00 97.94 91 ARG A O 1
ATOM 679 N N . LEU A 1 92 ? 4.523 -0.920 2.944 1.00 97.06 92 LEU A N 1
ATOM 680 C CA . LEU A 1 92 ? 4.969 -0.517 1.621 1.00 97.06 92 LEU A CA 1
ATOM 681 C C . LEU A 1 92 ? 6.342 -1.113 1.307 1.00 97.06 92 LEU A C 1
ATOM 683 O O . LEU A 1 92 ? 7.237 -1.152 2.152 1.00 97.06 92 LEU A O 1
ATOM 687 N N . THR A 1 93 ? 6.530 -1.540 0.068 1.00 96.81 93 THR A N 1
ATOM 688 C CA . THR A 1 93 ? 7.837 -1.806 -0.547 1.00 96.81 93 THR A CA 1
ATOM 689 C C . THR A 1 93 ? 7.816 -1.157 -1.920 1.00 96.81 93 THR A C 1
ATOM 691 O O . THR A 1 93 ? 6.851 -1.339 -2.648 1.00 96.81 93 THR A O 1
ATOM 694 N N . TYR A 1 94 ? 8.799 -0.338 -2.271 1.00 95.12 94 TYR A N 1
ATOM 695 C CA . TYR A 1 94 ? 8.723 0.487 -3.479 1.00 95.12 94 TYR A CA 1
ATOM 696 C C . TYR A 1 94 ? 10.096 0.731 -4.081 1.00 95.12 94 TYR A C 1
ATOM 698 O O . TYR A 1 94 ? 11.089 0.771 -3.363 1.00 95.12 94 TYR A O 1
ATOM 706 N N . ARG A 1 95 ? 10.160 0.928 -5.396 1.00 93.31 95 ARG A N 1
ATOM 707 C CA . ARG A 1 95 ? 11.370 1.430 -6.052 1.00 93.31 95 ARG A CA 1
ATOM 708 C C . ARG A 1 95 ? 11.432 2.947 -5.918 1.00 93.31 95 ARG A C 1
ATOM 710 O O . ARG A 1 95 ? 10.420 3.622 -6.098 1.00 93.31 95 ARG A O 1
ATOM 717 N N . HIS A 1 96 ? 12.611 3.489 -5.620 1.00 89.12 96 HIS A N 1
ATOM 718 C CA . HIS A 1 96 ? 12.784 4.933 -5.406 1.00 89.12 96 HIS A CA 1
ATOM 719 C C . HIS A 1 96 ? 12.469 5.790 -6.643 1.00 89.12 96 HIS A C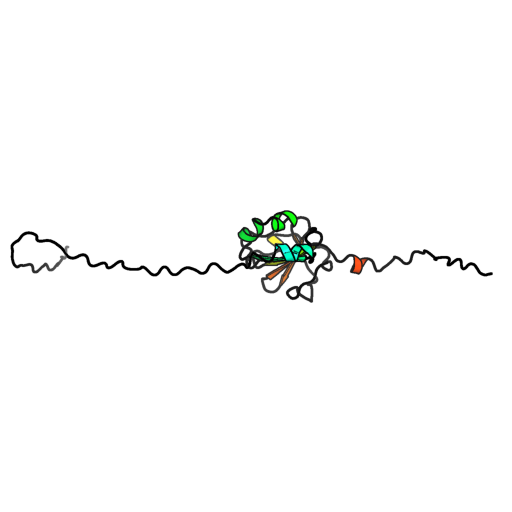 1
ATOM 721 O O . HIS A 1 96 ? 12.152 6.966 -6.497 1.00 89.12 96 HIS A O 1
ATOM 727 N N . ASP A 1 97 ? 12.508 5.204 -7.841 1.00 88.00 97 ASP A N 1
ATOM 728 C CA . ASP A 1 97 ? 12.110 5.844 -9.100 1.00 88.00 97 ASP A CA 1
ATOM 729 C C . ASP A 1 97 ? 10.584 5.861 -9.337 1.00 88.00 97 ASP A C 1
ATOM 731 O O . ASP A 1 97 ? 10.122 6.394 -10.344 1.00 88.00 97 ASP A O 1
ATOM 735 N N . GLY A 1 98 ? 9.791 5.259 -8.442 1.00 89.19 98 GLY A N 1
ATOM 736 C CA . GLY A 1 98 ? 8.335 5.162 -8.566 1.00 89.19 98 GLY A CA 1
ATOM 737 C C . GLY A 1 98 ? 7.854 4.193 -9.654 1.00 89.19 98 GLY A C 1
ATOM 738 O O . GLY A 1 98 ? 6.666 4.191 -9.992 1.00 89.19 98 GLY A O 1
ATOM 739 N N . SER A 1 99 ? 8.737 3.365 -10.224 1.00 90.75 99 SER A N 1
ATOM 740 C CA . SER A 1 99 ? 8.379 2.433 -11.303 1.00 90.75 99 SER A CA 1
ATOM 741 C C . SER A 1 99 ? 7.545 1.243 -10.819 1.00 90.75 99 SER A C 1
ATOM 743 O O . SER A 1 99 ? 6.689 0.759 -11.560 1.00 90.75 99 SER A O 1
ATOM 745 N N . ALA A 1 100 ? 7.744 0.802 -9.575 1.00 94.38 100 ALA A N 1
ATOM 746 C CA . ALA A 1 100 ? 7.005 -0.308 -8.982 1.00 94.38 100 ALA A CA 1
ATOM 747 C C . ALA A 1 100 ? 6.832 -0.144 -7.471 1.00 94.38 100 ALA A C 1
ATOM 749 O O . ALA A 1 100 ? 7.707 0.394 -6.785 1.00 94.38 100 ALA A O 1
ATOM 750 N N . ALA A 1 101 ? 5.722 -0.660 -6.952 1.00 96.44 101 ALA A N 1
ATOM 751 C CA . ALA A 1 101 ? 5.445 -0.701 -5.524 1.00 96.44 101 ALA A CA 1
ATOM 752 C C . ALA A 1 101 ? 4.536 -1.879 -5.172 1.00 96.44 101 ALA A C 1
ATOM 754 O O . ALA A 1 101 ? 3.703 -2.271 -5.981 1.00 96.44 101 ALA A O 1
ATOM 755 N N . LEU A 1 102 ? 4.681 -2.385 -3.952 1.00 97.38 102 LEU A N 1
ATOM 756 C CA . LEU A 1 102 ? 3.775 -3.295 -3.268 1.00 97.38 102 LEU A CA 1
ATOM 757 C C . LEU A 1 102 ? 3.228 -2.579 -2.035 1.00 97.38 102 LEU A C 1
ATOM 759 O O . LEU A 1 102 ? 3.990 -1.977 -1.275 1.00 97.38 102 LEU A O 1
ATOM 763 N N . LEU A 1 103 ? 1.927 -2.690 -1.817 1.00 97.88 103 LEU A N 1
ATOM 764 C CA . LEU A 1 103 ? 1.190 -2.090 -0.718 1.00 97.88 103 LEU A CA 1
ATOM 765 C C . LEU A 1 103 ? 0.306 -3.154 -0.065 1.00 97.88 103 LEU A C 1
ATOM 767 O O . LEU A 1 103 ? -0.308 -3.968 -0.750 1.00 97.88 103 LEU A O 1
ATOM 771 N N . MET A 1 104 ? 0.240 -3.142 1.260 1.00 98.12 104 MET A N 1
ATOM 772 C CA . MET A 1 104 ? -0.654 -3.990 2.044 1.00 98.12 104 MET A CA 1
ATOM 773 C C . MET A 1 104 ? -1.291 -3.165 3.151 1.00 98.12 104 MET A C 1
ATOM 775 O O . MET A 1 104 ? -0.594 -2.399 3.812 1.00 98.12 104 MET A O 1
ATOM 779 N N . PHE A 1 105 ? -2.589 -3.327 3.375 1.00 98.44 105 PHE A N 1
ATOM 780 C CA . PHE A 1 105 ? -3.307 -2.678 4.472 1.00 98.44 105 PHE A CA 1
ATOM 781 C C . PHE A 1 105 ? -4.585 -3.441 4.824 1.00 98.44 105 PHE A C 1
ATOM 783 O O . PHE A 1 105 ? -5.005 -4.350 4.113 1.00 98.44 105 PHE A O 1
ATOM 790 N N . THR A 1 106 ? -5.223 -3.061 5.925 1.00 98.38 106 THR A N 1
ATOM 791 C CA . THR A 1 106 ? -6.561 -3.533 6.311 1.00 98.38 106 THR A CA 1
ATOM 792 C C . THR A 1 106 ? -7.544 -2.370 6.280 1.00 98.38 106 THR A C 1
ATOM 794 O O . THR A 1 106 ? -7.177 -1.278 6.706 1.00 98.38 106 THR A O 1
ATOM 797 N N . THR A 1 107 ? -8.777 -2.5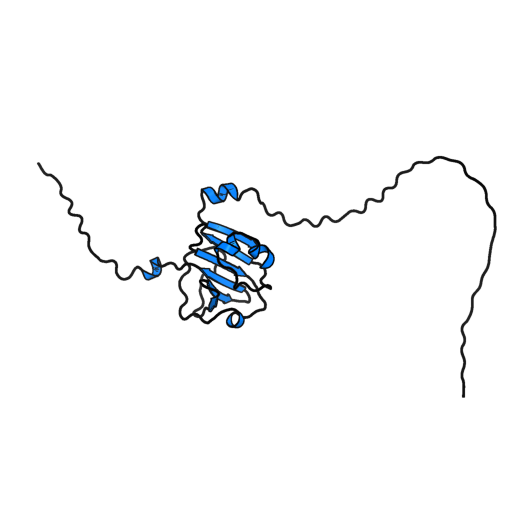97 5.838 1.00 97.56 107 THR A N 1
ATOM 798 C CA . THR A 1 107 ? -9.879 -1.613 5.817 1.00 97.56 107 THR A CA 1
ATOM 799 C C . THR A 1 107 ? -11.202 -2.344 6.064 1.00 97.56 107 THR A C 1
ATOM 801 O O . THR A 1 107 ? -11.297 -3.549 5.820 1.00 97.56 107 THR A O 1
ATOM 804 N N . ALA A 1 108 ? -12.216 -1.640 6.568 1.00 96.50 108 ALA A N 1
ATOM 805 C CA . ALA A 1 108 ? -13.581 -2.157 6.637 1.00 96.50 108 ALA A CA 1
ATOM 806 C C . ALA A 1 108 ? -14.325 -2.035 5.293 1.00 96.50 108 ALA A C 1
ATOM 808 O O . ALA A 1 108 ? -15.389 -2.634 5.128 1.00 96.50 108 ALA A O 1
ATOM 809 N N . GLN A 1 109 ? -13.790 -1.254 4.352 1.00 95.94 109 GLN A N 1
ATOM 810 C CA . GLN A 1 109 ? -14.388 -1.021 3.043 1.00 95.94 109 GLN A CA 1
ATOM 811 C C . GLN A 1 109 ? -14.090 -2.169 2.081 1.00 95.94 109 GLN A C 1
ATOM 813 O O . GLN A 1 109 ? -13.025 -2.787 2.105 1.00 95.94 109 GLN A O 1
ATOM 818 N N . SER A 1 110 ? -15.052 -2.449 1.211 1.00 95.06 110 SER A N 1
ATOM 819 C CA . SER A 1 110 ? -14.901 -3.459 0.164 1.00 95.06 110 SER A CA 1
ATOM 820 C C . SER A 1 110 ? -14.255 -2.858 -1.089 1.00 95.06 110 SER A C 1
ATOM 822 O O . SER A 1 110 ? -14.448 -1.681 -1.393 1.00 95.06 110 SER A O 1
ATOM 824 N N . LEU A 1 111 ? -13.459 -3.646 -1.823 1.00 95.00 111 LEU A N 1
ATOM 825 C CA . LEU A 1 111 ? -12.736 -3.139 -2.998 1.00 95.00 111 LEU A CA 1
ATOM 826 C C . LEU A 1 111 ? -13.667 -2.695 -4.133 1.00 95.00 111 LEU A C 1
ATOM 828 O O . LEU A 1 111 ? -13.298 -1.796 -4.877 1.00 95.00 111 LEU A O 1
ATOM 832 N N . ASP A 1 112 ? -14.875 -3.248 -4.243 1.00 94.56 112 ASP A N 1
ATOM 833 C CA . ASP A 1 112 ? -15.880 -2.812 -5.221 1.00 94.56 112 ASP A CA 1
ATOM 834 C C . ASP A 1 112 ? -16.439 -1.406 -4.943 1.00 94.56 112 ASP A C 1
ATOM 836 O O . ASP A 1 112 ? -16.959 -0.763 -5.852 1.00 94.56 112 ASP A O 1
ATOM 840 N N . GLN A 1 113 ? -16.296 -0.901 -3.713 1.00 93.94 113 GLN A N 1
ATOM 841 C CA . GLN A 1 113 ? -16.655 0.478 -3.363 1.00 93.94 113 GLN A CA 1
ATOM 842 C C . GLN A 1 113 ? -15.542 1.475 -3.702 1.00 93.94 113 GLN A C 1
ATOM 844 O O . GLN A 1 113 ? -15.822 2.648 -3.940 1.00 93.94 113 GLN A O 1
ATOM 849 N N . LEU A 1 114 ? -14.289 1.015 -3.698 1.00 92.62 114 LEU A N 1
ATOM 850 C CA . LEU A 1 114 ? -13.096 1.852 -3.856 1.00 92.62 114 LEU A CA 1
ATOM 851 C C . LEU A 1 114 ? -12.551 1.844 -5.288 1.00 92.62 114 LEU A C 1
ATOM 853 O O . LEU A 1 114 ? -11.881 2.784 -5.711 1.00 92.62 114 LEU A O 1
ATOM 857 N N . CYS A 1 115 ? -12.793 0.759 -6.018 1.00 96.00 115 CYS A N 1
ATOM 858 C CA . CYS A 1 115 ? -12.065 0.414 -7.226 1.00 96.00 115 CYS A CA 1
ATOM 859 C C . CYS A 1 115 ? -12.992 -0.200 -8.278 1.00 96.00 115 CYS A C 1
ATOM 861 O O . CYS A 1 115 ? -14.082 -0.687 -7.985 1.00 96.00 115 CYS A O 1
ATOM 863 N N . SER A 1 116 ? -12.538 -0.220 -9.530 1.00 95.44 116 SER A N 1
ATOM 864 C CA . SER A 1 116 ? -13.256 -0.892 -10.621 1.00 95.44 116 SER A CA 1
ATOM 865 C C . SER A 1 116 ? -12.697 -2.297 -10.854 1.00 95.44 116 SER A C 1
ATOM 867 O O . SER A 1 116 ? -11.499 -2.490 -10.668 1.00 95.44 116 SER A O 1
ATOM 869 N N . PRO A 1 117 ? -13.490 -3.289 -11.290 1.00 95.31 117 PRO A N 1
ATOM 870 C CA . PRO A 1 117 ? -12.961 -4.607 -11.640 1.00 95.31 117 PRO A CA 1
ATOM 871 C C . PRO A 1 117 ? -11.849 -4.532 -12.699 1.00 95.31 117 PRO A C 1
ATOM 873 O O . PRO A 1 117 ? -11.960 -3.790 -13.678 1.00 95.31 117 PRO A O 1
ATOM 876 N N . ALA A 1 118 ? -10.781 -5.310 -12.519 1.00 91.44 118 ALA A N 1
ATOM 877 C CA . ALA A 1 118 ? -9.707 -5.443 -13.496 1.00 91.44 1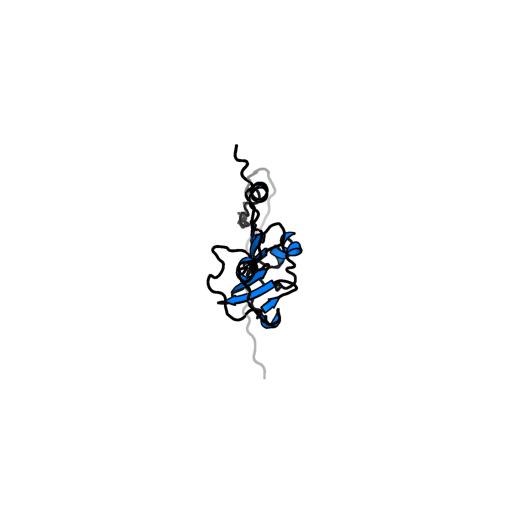18 ALA A CA 1
ATOM 878 C C . ALA A 1 118 ? -10.025 -6.554 -14.506 1.00 91.44 118 ALA A C 1
ATOM 880 O O . ALA A 1 118 ? -10.500 -7.626 -14.142 1.00 91.44 118 ALA A O 1
ATOM 881 N N . ASN A 1 119 ? -9.694 -6.329 -15.779 1.00 84.44 119 ASN A N 1
ATOM 882 C CA . ASN A 1 119 ? -9.864 -7.341 -16.832 1.00 84.44 119 ASN A CA 1
ATOM 883 C C . ASN A 1 119 ? -8.752 -8.405 -16.831 1.00 84.44 119 ASN A C 1
ATOM 885 O O . ASN A 1 119 ? -8.877 -9.438 -17.480 1.00 84.44 119 ASN A O 1
ATOM 889 N N . THR A 1 120 ? -7.634 -8.121 -16.163 1.00 83.00 120 THR A N 1
ATOM 890 C CA . THR A 1 120 ? -6.446 -8.974 -16.102 1.00 83.00 120 THR A CA 1
ATOM 891 C C . THR A 1 120 ? -5.681 -8.681 -14.817 1.00 83.00 120 THR A C 1
ATOM 893 O O . THR A 1 120 ? -5.651 -7.535 -14.366 1.00 83.00 120 THR A O 1
ATOM 896 N N . VAL A 1 121 ? -5.028 -9.701 -14.258 1.00 85.56 121 VAL A N 1
ATOM 897 C CA . VAL A 1 121 ? -4.145 -9.576 -13.092 1.00 85.56 121 VAL A CA 1
ATOM 898 C C . VAL A 1 121 ? -2.704 -9.784 -13.559 1.00 85.56 121 VAL A C 1
ATOM 900 O O . VAL A 1 121 ? -2.286 -10.924 -13.763 1.00 85.56 121 VAL A O 1
ATOM 903 N N . PRO A 1 122 ? -1.941 -8.710 -13.819 1.00 85.12 122 PRO A N 1
ATOM 904 C CA . PRO A 1 122 ? -0.553 -8.855 -14.233 1.00 85.12 122 PRO A CA 1
ATOM 905 C C . PRO A 1 122 ? 0.340 -9.321 -13.074 1.00 85.12 122 PRO A C 1
ATOM 907 O O . PRO A 1 122 ? -0.016 -9.205 -11.903 1.00 85.12 122 PRO A O 1
ATOM 910 N N . VAL A 1 123 ? 1.534 -9.815 -13.403 1.00 87.75 123 VAL A N 1
ATOM 911 C CA . VAL A 1 123 ? 2.545 -10.167 -12.398 1.00 87.75 123 VAL A CA 1
ATOM 912 C C . VAL A 1 123 ? 3.229 -8.885 -11.896 1.00 87.75 123 VAL A C 1
ATOM 914 O O . VAL A 1 123 ? 3.692 -8.096 -12.728 1.00 87.75 123 VAL A O 1
ATOM 917 N N . PRO A 1 124 ? 3.314 -8.648 -10.574 1.00 91.62 124 PRO A N 1
ATOM 918 C CA . PRO A 1 124 ? 4.017 -7.495 -10.013 1.00 91.62 124 PRO A CA 1
ATOM 919 C C . PRO A 1 124 ? 5.506 -7.468 -10.386 1.00 91.62 124 PRO A C 1
ATOM 921 O O . PRO A 1 124 ? 6.169 -8.498 -10.391 1.00 91.62 124 PRO A O 1
ATOM 924 N N . ALA A 1 125 ? 6.063 -6.279 -10.633 1.00 90.88 125 ALA A N 1
ATOM 925 C CA . ALA A 1 125 ? 7.497 -6.094 -10.931 1.00 90.88 125 ALA A CA 1
ATOM 926 C C . ALA A 1 125 ? 8.417 -6.086 -9.690 1.00 90.88 125 ALA A C 1
ATOM 928 O O . ALA A 1 125 ? 9.614 -5.775 -9.785 1.00 90.88 125 ALA A O 1
ATOM 929 N N . LEU A 1 126 ? 7.851 -6.314 -8.507 1.00 91.94 126 LEU A N 1
ATOM 930 C CA . LEU A 1 126 ? 8.534 -6.231 -7.225 1.00 91.94 126 LEU A CA 1
ATOM 931 C C . LEU A 1 126 ? 8.085 -7.401 -6.353 1.00 91.94 126 LEU A C 1
ATOM 933 O O . LEU A 1 126 ? 6.923 -7.793 -6.397 1.00 91.94 126 LEU A O 1
ATOM 937 N N . GLU A 1 127 ? 9.002 -7.921 -5.547 1.00 91.31 127 GLU A N 1
ATOM 938 C CA . GLU A 1 127 ? 8.749 -9.032 -4.635 1.00 91.31 127 GLU A CA 1
ATOM 939 C C . GLU A 1 127 ? 9.148 -8.643 -3.211 1.00 91.31 127 GLU A C 1
ATOM 941 O O . GLU A 1 127 ? 10.102 -7.890 -2.989 1.00 91.31 127 GLU A O 1
ATOM 946 N N . ASP A 1 128 ? 8.431 -9.183 -2.229 1.00 94.25 128 ASP A N 1
ATOM 947 C CA . ASP A 1 128 ? 8.847 -9.162 -0.831 1.00 94.25 128 ASP A CA 1
ATOM 948 C C . ASP A 1 128 ? 8.325 -10.419 -0.118 1.00 94.25 128 ASP A C 1
ATOM 950 O O . ASP A 1 128 ? 7.332 -11.023 -0.508 1.00 94.25 128 ASP A O 1
ATOM 954 N N . SER A 1 129 ? 8.990 -10.792 0.968 1.00 94.69 129 SER A N 1
ATOM 955 C CA . SER A 1 129 ? 8.696 -11.932 1.843 1.00 94.69 129 SER A CA 1
ATOM 956 C C . SER A 1 129 ? 7.260 -12.003 2.376 1.00 94.69 129 SER A C 1
ATOM 958 O O . SER A 1 129 ? 6.796 -13.075 2.749 1.00 94.69 129 SER A O 1
ATOM 960 N N . TRP A 1 130 ? 6.572 -10.865 2.463 1.00 95.06 130 TRP A N 1
ATOM 961 C CA . TRP A 1 130 ? 5.192 -10.768 2.944 1.00 95.06 130 TRP A CA 1
ATOM 962 C C . TRP A 1 130 ? 4.159 -10.792 1.816 1.00 95.06 130 TRP A C 1
ATOM 964 O O . TRP A 1 130 ? 2.961 -10.837 2.095 1.00 95.06 130 TRP A O 1
ATOM 974 N N . TRP A 1 131 ? 4.608 -10.721 0.562 1.00 95.12 131 TRP A N 1
ATOM 975 C CA . TRP A 1 131 ? 3.735 -10.718 -0.599 1.00 95.12 131 TRP A CA 1
ATOM 976 C C . TRP A 1 131 ? 3.173 -12.127 -0.857 1.00 95.12 131 TRP A C 1
ATOM 978 O O . TRP A 1 131 ? 3.934 -13.105 -0.815 1.00 95.12 131 TRP A O 1
ATOM 988 N N . PRO A 1 132 ? 1.863 -12.261 -1.138 1.00 92.88 132 PRO A N 1
ATOM 989 C CA . PRO A 1 132 ? 1.261 -13.548 -1.458 1.00 92.88 132 PRO A CA 1
ATOM 990 C C . PRO A 1 132 ? 1.939 -14.214 -2.659 1.00 92.88 132 PRO A C 1
ATOM 992 O O . PRO A 1 132 ? 2.131 -13.601 -3.705 1.00 92.88 132 PRO A O 1
ATOM 995 N N . GLN A 1 133 ? 2.276 -15.495 -2.511 1.00 88.50 133 GLN A N 1
ATOM 996 C CA . GLN A 1 133 ? 2.907 -16.284 -3.579 1.00 88.50 133 GLN A CA 1
ATOM 997 C C . GLN A 1 133 ? 1.898 -16.773 -4.625 1.00 88.50 133 GLN A C 1
ATOM 999 O O . GLN A 1 133 ? 2.269 -17.146 -5.734 1.00 88.50 133 GLN A O 1
ATOM 1004 N N . THR A 1 134 ? 0.614 -16.787 -4.271 1.00 87.94 134 THR A N 1
ATOM 1005 C CA . THR A 1 134 ? -0.483 -17.142 -5.168 1.00 87.94 134 THR A CA 1
ATOM 1006 C C . THR A 1 134 ? -1.395 -15.937 -5.293 1.00 87.94 134 THR A C 1
ATOM 1008 O O . THR A 1 134 ? -1.962 -15.482 -4.301 1.00 87.94 134 THR A O 1
ATOM 1011 N N . LEU A 1 135 ? -1.498 -15.407 -6.510 1.00 88.62 135 LEU A N 1
ATOM 1012 C CA . LEU A 1 135 ? -2.389 -14.297 -6.822 1.00 88.62 135 LEU A CA 1
ATOM 1013 C C . LEU A 1 135 ? -3.780 -14.836 -7.177 1.00 88.62 135 LEU A C 1
ATOM 1015 O O . LEU A 1 135 ? -3.875 -15.888 -7.815 1.00 88.62 135 LEU A O 1
ATOM 1019 N N . PRO A 1 136 ? -4.856 -14.139 -6.783 1.00 89.44 136 PRO A N 1
ATOM 1020 C CA . PRO A 1 136 ? -6.200 -14.504 -7.203 1.00 89.44 136 PRO A CA 1
ATOM 1021 C C . PRO A 1 136 ? -6.405 -14.236 -8.699 1.00 89.44 136 PRO A C 1
ATOM 1023 O O . PRO A 1 136 ? -5.745 -13.385 -9.295 1.00 89.44 136 PRO A O 1
ATOM 1026 N N . GLU A 1 137 ? -7.379 -14.924 -9.295 1.00 86.88 137 GLU A N 1
ATOM 1027 C CA . GLU A 1 137 ? -7.778 -14.705 -10.696 1.00 86.88 137 GLU A CA 1
ATOM 1028 C C . GLU A 1 137 ? -8.502 -13.365 -10.902 1.00 86.88 137 GLU A C 1
ATOM 1030 O O . GLU A 1 137 ? -8.567 -12.849 -12.016 1.00 86.88 137 GLU A O 1
ATOM 1035 N N . THR A 1 138 ? -9.043 -12.789 -9.827 1.00 89.62 138 THR A N 1
ATOM 1036 C CA . THR A 1 138 ? -9.788 -11.528 -9.842 1.00 89.62 138 THR A CA 1
ATOM 1037 C C . THR A 1 138 ? -9.040 -10.441 -9.084 1.00 89.62 138 THR A C 1
ATOM 1039 O O . THR A 1 138 ? -8.637 -10.649 -7.938 1.00 89.62 138 THR A O 1
ATOM 1042 N N . ALA A 1 139 ? -8.939 -9.258 -9.685 1.00 95.12 139 ALA A N 1
ATOM 1043 C CA . ALA A 1 139 ? -8.396 -8.060 -9.053 1.00 95.12 139 ALA A CA 1
ATOM 1044 C C . ALA A 1 139 ? -9.221 -6.822 -9.433 1.00 95.12 139 ALA A C 1
ATOM 1046 O O . ALA A 1 139 ? -10.167 -6.893 -10.219 1.00 95.12 139 ALA A O 1
ATOM 1047 N N . TYR A 1 140 ? -8.832 -5.683 -8.878 1.00 96.75 140 TYR A N 1
ATOM 1048 C CA . TYR A 1 140 ? -9.446 -4.380 -9.067 1.00 96.75 140 TYR A CA 1
ATOM 1049 C C . TYR A 1 140 ? -8.395 -3.357 -9.497 1.00 96.75 140 TYR A C 1
ATOM 1051 O O . TYR A 1 140 ? -7.246 -3.425 -9.069 1.00 96.75 140 TYR A O 1
ATOM 1059 N N . LEU A 1 141 ? -8.795 -2.400 -10.327 1.00 95.81 141 LEU A N 1
ATOM 1060 C CA . LEU A 1 141 ? -8.031 -1.210 -10.673 1.00 95.81 141 LEU A CA 1
ATOM 1061 C C . LEU A 1 141 ? -8.430 -0.071 -9.734 1.00 95.81 141 LEU A C 1
ATOM 1063 O O . LEU A 1 141 ? -9.591 0.349 -9.715 1.00 95.81 141 LEU A O 1
ATOM 1067 N N . CYS A 1 142 ? -7.461 0.401 -8.956 1.00 95.25 142 CYS A N 1
ATOM 1068 C CA . CYS A 1 142 ? -7.624 1.436 -7.945 1.00 95.25 142 CYS A CA 1
ATOM 1069 C C . CYS A 1 142 ? -6.774 2.662 -8.303 1.00 95.25 142 CYS A C 1
ATOM 1071 O O . CYS A 1 142 ? -5.578 2.546 -8.594 1.00 95.25 142 CYS A O 1
ATOM 1073 N N . GLY A 1 143 ? -7.387 3.846 -8.286 1.00 91.19 143 GLY A N 1
ATOM 1074 C CA . GLY A 1 143 ? -6.743 5.054 -8.804 1.00 91.19 143 GLY A CA 1
ATOM 1075 C C . GLY A 1 143 ? -6.221 4.855 -10.235 1.00 91.19 143 GLY A C 1
ATOM 1076 O O . GLY A 1 143 ? -6.777 4.078 -11.010 1.00 91.19 143 GLY A O 1
ATOM 1077 N N . ASP A 1 144 ? -5.121 5.526 -10.572 1.00 87.88 144 ASP A N 1
ATOM 1078 C CA . ASP A 1 144 ? -4.622 5.545 -11.954 1.00 87.88 144 ASP A CA 1
ATOM 1079 C C . ASP A 1 144 ? -3.755 4.335 -12.335 1.00 87.88 144 ASP A C 1
ATOM 1081 O O . ASP A 1 144 ? -3.569 4.050 -13.518 1.00 87.88 144 ASP A O 1
ATOM 1085 N N . ARG A 1 145 ? -3.159 3.639 -11.356 1.00 91.12 145 ARG A N 1
ATOM 1086 C CA . ARG A 1 145 ? -2.093 2.654 -11.636 1.00 91.12 145 ARG A CA 1
ATOM 1087 C C . ARG A 1 145 ? -1.999 1.463 -10.689 1.00 91.12 145 ARG A C 1
ATOM 1089 O O . ARG A 1 145 ? -1.079 0.659 -10.849 1.00 91.12 145 ARG A O 1
ATOM 1096 N N . TRP A 1 146 ? -2.882 1.355 -9.698 1.00 95.44 146 TRP A N 1
ATOM 1097 C CA . TRP A 1 146 ? -2.829 0.255 -8.740 1.00 95.44 146 TRP A CA 1
ATOM 1098 C C . TRP A 1 146 ? -3.719 -0.894 -9.183 1.00 95.44 146 TRP A C 1
ATOM 1100 O O . TRP A 1 146 ? -4.880 -0.700 -9.526 1.00 95.44 146 TRP A O 1
ATOM 1110 N N . THR A 1 147 ? -3.170 -2.103 -9.137 1.00 96.00 147 THR A N 1
ATOM 1111 C CA . THR A 1 147 ? -3.958 -3.335 -9.178 1.00 96.00 147 THR A CA 1
ATOM 1112 C C . THR A 1 147 ? -4.034 -3.888 -7.765 1.00 96.00 147 THR A C 1
ATOM 1114 O O . THR A 1 147 ? -2.993 -4.076 -7.139 1.00 96.00 147 THR A O 1
ATOM 1117 N N . ALA A 1 148 ? -5.239 -4.130 -7.255 1.00 96.69 148 ALA A N 1
ATOM 1118 C CA . ALA A 1 148 ? -5.472 -4.574 -5.887 1.00 96.69 148 ALA A CA 1
ATOM 1119 C C . ALA A 1 148 ? -6.376 -5.804 -5.810 1.00 96.69 148 ALA A C 1
ATOM 1121 O O . ALA A 1 148 ? -7.259 -6.006 -6.639 1.00 96.69 148 ALA A O 1
ATOM 1122 N N . PHE A 1 149 ? -6.188 -6.613 -4.779 1.00 96.62 149 PHE A N 1
ATOM 1123 C CA . PHE A 1 149 ? -7.066 -7.720 -4.428 1.00 96.62 149 PHE A CA 1
ATOM 1124 C C . PHE A 1 149 ? -7.152 -7.853 -2.909 1.00 96.62 149 PHE A C 1
ATOM 1126 O O . PHE A 1 149 ? -6.284 -7.373 -2.180 1.00 96.62 149 PHE A O 1
ATOM 1133 N N . ALA A 1 150 ? -8.217 -8.488 -2.428 1.00 95.94 150 ALA A N 1
ATOM 1134 C CA . ALA A 1 150 ? -8.424 -8.735 -1.009 1.00 95.94 150 ALA A CA 1
ATOM 1135 C C . ALA A 1 150 ? -8.258 -10.226 -0.703 1.00 95.94 150 ALA A C 1
ATOM 1137 O O . ALA A 1 150 ? -8.783 -11.068 -1.429 1.00 95.94 150 ALA A O 1
ATOM 1138 N N . ASP A 1 151 ? -7.570 -10.534 0.392 1.00 94.50 151 ASP A N 1
ATOM 1139 C CA . ASP A 1 151 ? -7.461 -11.877 0.957 1.00 94.50 151 ASP A CA 1
ATOM 1140 C C . ASP A 1 151 ? -7.529 -11.800 2.488 1.00 94.50 151 ASP A C 1
ATOM 1142 O O . ASP A 1 151 ? -6.820 -11.018 3.121 1.00 94.50 151 ASP A O 1
ATOM 1146 N N . GLY A 1 152 ? -8.438 -12.565 3.096 1.00 90.62 152 GLY A N 1
ATOM 1147 C CA . GLY A 1 152 ? -8.569 -12.638 4.558 1.00 90.62 152 GLY A CA 1
ATOM 1148 C C . GLY A 1 152 ? -8.750 -11.291 5.284 1.00 90.62 152 GLY A C 1
ATOM 1149 O O . GLY A 1 152 ? -8.287 -11.148 6.413 1.00 90.62 152 GLY A O 1
ATOM 1150 N N . GLY A 1 153 ? -9.380 -10.290 4.652 1.00 91.94 153 GLY A N 1
ATOM 1151 C CA . GLY A 1 153 ? -9.552 -8.937 5.214 1.00 91.94 153 GLY A CA 1
ATOM 1152 C C . GLY A 1 153 ? -8.326 -8.022 5.082 1.00 91.94 153 GLY A C 1
ATOM 1153 O O . GLY A 1 153 ? -8.325 -6.906 5.602 1.00 91.94 153 GLY A O 1
ATOM 1154 N N . THR A 1 154 ? -7.289 -8.481 4.384 1.00 97.25 154 THR A N 1
ATOM 1155 C CA . THR A 1 154 ? -6.124 -7.685 3.999 1.00 97.25 154 THR A CA 1
ATOM 1156 C C . THR A 1 154 ? -6.224 -7.353 2.518 1.00 97.25 154 THR A C 1
ATOM 1158 O O . THR A 1 154 ? -6.487 -8.224 1.692 1.00 97.25 154 THR A O 1
ATOM 1161 N N . VAL A 1 155 ? -6.017 -6.088 2.174 1.00 97.94 155 VAL A N 1
ATOM 1162 C CA . VAL A 1 155 ? -5.875 -5.643 0.792 1.00 97.94 155 VAL A CA 1
ATOM 1163 C C . VAL A 1 155 ? -4.400 -5.677 0.431 1.00 97.94 155 VAL A C 1
ATOM 1165 O O . VAL A 1 155 ? -3.565 -5.136 1.155 1.00 97.94 155 VAL A O 1
ATOM 1168 N N . TYR A 1 156 ? -4.101 -6.287 -0.708 1.00 97.62 156 TYR A N 1
ATOM 1169 C CA . TYR A 1 156 ? -2.798 -6.290 -1.352 1.00 97.62 156 TYR A CA 1
ATOM 1170 C C . TYR A 1 156 ? -2.919 -5.522 -2.655 1.00 97.62 156 TYR A C 1
ATOM 1172 O O . TYR A 1 156 ? -3.832 -5.771 -3.437 1.00 97.62 156 TYR A O 1
ATOM 1180 N N . ALA A 1 157 ? -2.007 -4.593 -2.899 1.00 97.12 157 ALA A N 1
ATOM 1181 C CA . ALA A 1 157 ? -1.998 -3.806 -4.115 1.00 97.12 157 ALA A CA 1
ATOM 1182 C C . ALA A 1 157 ? -0.586 -3.643 -4.652 1.00 97.12 157 ALA A C 1
ATOM 1184 O O . ALA A 1 157 ? 0.385 -3.634 -3.899 1.00 97.12 157 ALA A O 1
ATOM 1185 N N . PHE A 1 158 ? -0.466 -3.511 -5.964 1.00 96.50 158 PHE A N 1
ATOM 1186 C CA . PHE A 1 158 ? 0.815 -3.297 -6.607 1.00 96.50 158 PHE A CA 1
ATOM 1187 C C . PHE A 1 158 ? 0.719 -2.339 -7.789 1.00 96.50 158 PHE A C 1
ATOM 1189 O O . PHE A 1 158 ? 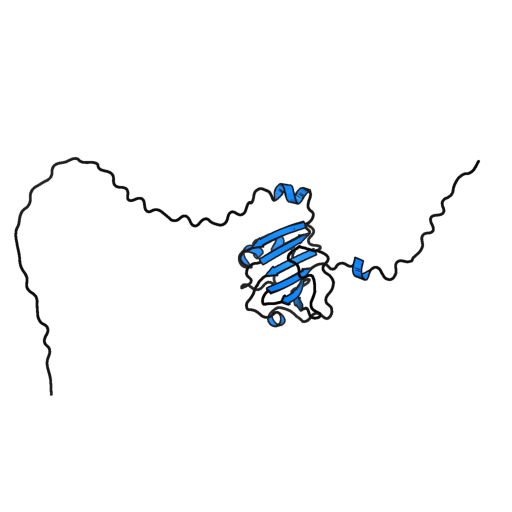-0.337 -2.162 -8.400 1.00 96.50 158 PHE A O 1
ATOM 1196 N N . THR A 1 159 ? 1.858 -1.734 -8.110 1.00 94.62 159 THR A N 1
ATOM 1197 C CA . THR A 1 159 ? 2.089 -0.993 -9.351 1.00 94.62 159 THR A CA 1
ATOM 1198 C C . THR A 1 159 ? 3.326 -1.540 -10.043 1.00 94.62 159 THR A C 1
ATOM 1200 O O . THR A 1 159 ? 4.219 -2.093 -9.394 1.00 94.62 159 THR A O 1
ATOM 1203 N N . GLY A 1 160 ? 3.402 -1.319 -11.353 1.00 89.81 160 GLY A N 1
ATOM 1204 C CA . GLY A 1 160 ? 4.480 -1.854 -12.171 1.00 89.81 160 GLY A CA 1
ATOM 1205 C C . GLY A 1 160 ? 4.288 -3.350 -12.400 1.00 89.81 160 GLY A C 1
ATOM 1206 O O . GLY A 1 160 ? 4.007 -4.124 -11.485 1.00 89.81 160 GLY A O 1
ATOM 1207 N N . THR A 1 161 ? 4.428 -3.759 -13.649 1.00 84.38 161 THR A N 1
ATOM 1208 C CA . THR A 1 161 ? 4.254 -5.150 -14.060 1.00 84.38 161 THR A CA 1
ATOM 1209 C C . THR A 1 161 ? 5.577 -5.682 -14.562 1.00 84.38 161 THR A C 1
ATOM 1211 O O . THR A 1 161 ? 6.312 -4.947 -15.227 1.00 84.38 161 THR A O 1
ATOM 1214 N N . ASP A 1 162 ? 5.894 -6.937 -14.259 1.00 77.00 162 ASP A N 1
ATOM 1215 C CA . ASP A 1 162 ? 7.064 -7.563 -14.856 1.00 77.00 162 ASP A CA 1
ATOM 1216 C C . ASP A 1 162 ? 6.779 -7.867 -16.332 1.00 77.00 162 ASP A C 1
ATOM 1218 O O . ASP A 1 162 ? 6.295 -8.935 -16.708 1.00 77.00 162 ASP A O 1
ATOM 1222 N N . THR A 1 163 ? 7.054 -6.891 -17.196 1.00 59.84 163 THR A N 1
ATOM 1223 C CA . THR A 1 163 ? 6.885 -7.050 -18.642 1.00 59.84 163 THR A CA 1
ATOM 1224 C C . THR A 1 163 ? 7.866 -8.086 -19.203 1.00 59.84 163 THR A C 1
ATOM 1226 O O . THR A 1 163 ? 7.610 -8.617 -20.277 1.00 59.84 163 THR A O 1
ATOM 1229 N N . SER A 1 164 ? 8.928 -8.469 -18.478 1.00 53.88 164 SER A N 1
ATOM 1230 C CA . SER A 1 164 ? 9.827 -9.573 -18.864 1.00 53.88 164 SER A CA 1
ATOM 1231 C C . SER A 1 164 ? 9.096 -10.919 -18.916 1.00 53.88 164 SER A C 1
ATOM 1233 O O . SER A 1 164 ? 9.413 -11.761 -19.759 1.00 53.88 164 SER A O 1
ATOM 1235 N N . ALA A 1 165 ? 8.072 -11.097 -18.072 1.00 48.09 165 ALA A N 1
ATOM 1236 C CA . ALA A 1 165 ? 7.219 -12.283 -18.071 1.00 48.09 165 ALA A CA 1
ATOM 1237 C C . ALA A 1 165 ? 6.274 -12.333 -19.291 1.00 48.09 165 ALA A C 1
ATOM 1239 O O . ALA A 1 165 ? 5.882 -13.415 -19.722 1.00 48.09 165 ALA A O 1
ATOM 1240 N N . GLY A 1 166 ? 5.954 -11.178 -19.894 1.00 38.84 166 GLY A N 1
ATOM 1241 C CA . GLY A 1 166 ? 5.166 -11.064 -21.131 1.00 38.84 166 GLY A CA 1
ATOM 1242 C C . GLY A 1 166 ? 5.990 -10.876 -22.414 1.00 38.84 166 GLY A C 1
ATOM 1243 O O . GLY A 1 166 ? 5.482 -11.107 -23.507 1.00 38.84 166 GLY A O 1
ATOM 1244 N N . ALA A 1 167 ? 7.264 -10.488 -22.309 1.00 39.16 167 ALA A N 1
ATOM 1245 C CA . ALA A 1 167 ? 8.134 -10.164 -23.444 1.00 39.16 167 ALA A CA 1
ATOM 1246 C C . ALA A 1 167 ? 8.937 -11.360 -23.991 1.00 39.16 167 ALA A C 1
ATOM 1248 O O . ALA A 1 167 ? 9.688 -11.210 -24.953 1.00 39.16 167 ALA A O 1
ATOM 1249 N N . SER A 1 168 ? 8.774 -12.561 -23.427 1.00 40.28 168 SER A N 1
ATOM 1250 C CA . SER A 1 168 ? 9.507 -13.756 -23.883 1.00 40.28 168 SER A CA 1
ATOM 1251 C C . SER A 1 168 ? 8.869 -14.475 -25.085 1.00 40.28 168 SER A C 1
ATOM 1253 O O . SER A 1 168 ? 9.354 -15.522 -25.508 1.00 40.28 168 SER A O 1
ATOM 1255 N N . LEU A 1 169 ? 7.821 -13.915 -25.697 1.00 42.50 169 LEU A N 1
ATOM 1256 C CA . LEU A 1 169 ? 7.250 -14.411 -26.952 1.00 42.50 169 LEU A CA 1
ATOM 1257 C C . LEU A 1 169 ? 7.426 -13.341 -28.036 1.00 42.50 169 LEU A C 1
ATOM 1259 O O . LEU A 1 169 ? 6.644 -12.403 -28.133 1.00 42.50 169 LEU A O 1
ATOM 1263 N N . THR A 1 170 ? 8.429 -13.540 -28.894 1.00 44.94 170 THR A N 1
ATOM 1264 C CA . THR A 1 170 ? 8.806 -12.705 -30.060 1.00 44.94 170 THR A CA 1
ATOM 1265 C C . THR A 1 170 ? 9.857 -11.621 -29.799 1.00 44.94 170 THR A C 1
ATOM 1267 O O . THR A 1 170 ? 9.625 -10.431 -29.968 1.00 44.94 170 THR A O 1
ATOM 1270 N N . SER A 1 171 ? 11.084 -12.050 -29.511 1.00 43.53 171 SER A N 1
ATOM 1271 C CA . SER A 1 171 ? 12.288 -11.317 -29.933 1.00 43.53 171 SER A CA 1
ATOM 1272 C C . SER A 1 171 ? 13.340 -12.312 -30.440 1.00 43.53 171 SER A C 1
ATOM 1274 O O . SER A 1 171 ? 14.467 -12.404 -29.968 1.00 43.53 171 SER A O 1
ATOM 1276 N N . GLY A 1 172 ? 12.919 -13.149 -31.390 1.00 44.88 172 GLY A N 1
ATOM 1277 C CA . GLY A 1 172 ? 13.812 -13.900 -32.269 1.00 44.88 172 GLY A CA 1
ATOM 1278 C C . GLY A 1 172 ? 13.972 -13.113 -33.563 1.00 44.88 172 GLY A C 1
ATOM 1279 O O . GLY A 1 172 ? 13.366 -13.462 -34.569 1.00 44.88 172 GLY A O 1
ATOM 1280 N N . GLY A 1 173 ? 14.708 -12.004 -33.510 1.00 43.78 173 GLY A N 1
ATOM 1281 C CA . GLY A 1 173 ? 14.857 -11.063 -34.619 1.00 43.78 173 GLY A CA 1
ATOM 1282 C C . GLY A 1 173 ? 16.304 -10.620 -34.792 1.00 43.78 173 GLY A C 1
ATOM 1283 O O . GLY A 1 173 ? 16.646 -9.510 -34.424 1.00 43.78 173 GLY A O 1
ATOM 1284 N N . GLY A 1 174 ? 17.121 -11.538 -35.311 1.00 48.38 174 GLY A N 1
ATOM 1285 C CA . GLY A 1 174 ? 18.368 -11.340 -36.056 1.00 48.38 174 GLY A CA 1
ATOM 1286 C C . GLY A 1 174 ? 19.257 -10.125 -35.779 1.00 48.38 174 GLY A C 1
ATOM 1287 O O . GLY A 1 174 ? 19.032 -9.058 -36.329 1.00 48.38 174 GLY A O 1
ATOM 1288 N N . GLU A 1 175 ? 20.421 -10.388 -35.187 1.00 39.91 175 GLU A N 1
ATOM 1289 C CA . GLU A 1 175 ? 21.672 -9.806 -35.678 1.00 39.91 175 GLU A CA 1
ATOM 1290 C C . GLU A 1 175 ? 22.761 -10.886 -35.649 1.00 39.91 175 GLU A C 1
ATOM 1292 O O . GLU A 1 175 ? 23.307 -11.253 -34.609 1.00 39.91 175 GLU A O 1
ATOM 1297 N N . ALA A 1 176 ? 23.038 -11.460 -36.822 1.00 43.38 176 ALA A N 1
ATOM 1298 C CA . ALA A 1 176 ? 24.194 -12.313 -37.036 1.00 43.38 176 ALA A CA 1
ATOM 1299 C C . ALA A 1 176 ? 25.459 -11.449 -36.933 1.00 43.38 176 ALA A C 1
ATOM 1301 O O . ALA A 1 176 ? 25.833 -10.759 -37.883 1.00 43.38 176 ALA A O 1
ATOM 1302 N N . GLN A 1 177 ? 26.130 -11.492 -35.781 1.00 45.19 177 GLN A N 1
ATOM 1303 C CA . GLN A 1 177 ? 27.487 -10.973 -35.639 1.00 45.19 177 GLN A CA 1
ATOM 1304 C C . GLN A 1 177 ? 28.417 -11.754 -36.575 1.00 45.19 177 GLN A C 1
ATOM 1306 O O . GLN A 1 177 ? 28.812 -12.885 -36.302 1.00 45.19 177 GLN A O 1
ATOM 1311 N N . THR A 1 178 ? 28.769 -11.139 -37.705 1.00 42.34 178 THR A N 1
ATOM 1312 C CA . THR A 1 178 ? 29.865 -11.599 -38.559 1.00 42.34 178 THR A CA 1
ATOM 1313 C C . THR A 1 178 ? 31.176 -11.321 -37.830 1.00 42.34 178 THR A C 1
ATOM 1315 O O . THR A 1 178 ? 31.715 -10.216 -37.874 1.00 42.34 178 THR A O 1
ATOM 1318 N N . THR A 1 179 ? 31.700 -12.332 -37.145 1.00 47.28 179 THR A N 1
ATOM 1319 C CA . THR A 1 179 ? 33.085 -12.383 -36.675 1.00 47.28 179 THR A CA 1
ATOM 1320 C C . THR A 1 179 ? 34.011 -12.427 -37.888 1.00 47.28 179 THR A C 1
ATOM 1322 O O . THR A 1 179 ? 34.280 -13.477 -38.468 1.00 47.28 179 THR A O 1
ATOM 1325 N N . ARG A 1 180 ? 34.511 -11.261 -38.306 1.00 44.81 180 ARG A N 1
ATOM 1326 C CA . ARG A 1 180 ? 35.589 -11.173 -39.294 1.00 44.81 180 ARG A CA 1
ATOM 1327 C C . ARG A 1 180 ? 36.922 -11.382 -38.575 1.00 44.81 180 ARG A C 1
ATOM 1329 O O . ARG A 1 180 ? 37.498 -10.447 -38.032 1.00 44.81 180 ARG A O 1
ATOM 1336 N N . SER A 1 181 ? 37.380 -12.629 -38.554 1.00 53.22 181 SER A N 1
ATOM 1337 C CA . SER A 1 181 ? 38.753 -12.990 -38.193 1.00 53.22 181 SER A CA 1
ATOM 1338 C C . SER A 1 181 ? 39.698 -12.536 -39.316 1.00 53.22 181 SER A C 1
ATOM 1340 O O . SER A 1 181 ? 39.465 -12.931 -40.460 1.00 53.22 181 SER A O 1
ATOM 1342 N N . PRO A 1 182 ? 40.756 -11.745 -39.068 1.00 58.47 182 PRO A N 1
ATOM 1343 C CA . PRO A 1 182 ? 41.851 -11.636 -40.018 1.00 58.47 182 PRO A CA 1
ATOM 1344 C C . PRO A 1 182 ? 42.780 -12.837 -39.822 1.00 58.47 182 PRO A C 1
ATOM 1346 O O . PRO A 1 182 ? 43.341 -13.037 -38.746 1.00 58.47 182 PRO A O 1
ATOM 1349 N N . GLY A 1 183 ? 42.874 -13.668 -40.856 1.00 51.91 183 GLY A N 1
ATOM 1350 C CA . GLY A 1 183 ? 43.930 -14.659 -41.013 1.00 51.91 183 GLY A CA 1
ATOM 1351 C C . GLY A 1 183 ? 45.031 -14.118 -41.925 1.00 51.91 183 GLY A C 1
ATOM 1352 O O . GLY A 1 183 ? 44.716 -13.420 -42.890 1.00 51.91 183 GLY A O 1
ATOM 1353 N N . TYR A 1 184 ? 46.256 -14.554 -41.613 1.00 47.44 184 TYR A N 1
ATOM 1354 C CA . TYR A 1 184 ? 47.557 -14.333 -42.265 1.00 47.44 184 TYR A CA 1
ATOM 1355 C C . TYR A 1 184 ? 48.277 -13.016 -41.972 1.00 47.44 184 TYR A C 1
ATOM 1357 O O . TYR A 1 184 ? 47.805 -11.942 -42.397 1.00 47.44 184 TYR A O 1
#

Secondary structure (DSSP, 8-state):
---------------------------------------------TTSHHHHTTT-SEEEEEEEEHHHHTTSHHHHHTT-TTS-TT-EEEEEEEETTSS-EEEEEE-SS-HHHHSEEPS--PPBS---TTS-SS--S--EEETTTEEEEEETTEEEEEE-B-HHHHTTSS----------PPP-